Protein AF-A0A941FLX8-F1 (afdb_monomer)

pLDDT: mean 84.31, std 11.8, range [37.62, 97.69]

Radius of gyration: 16.98 Å; Cα contacts (8 Å, |Δi|>4): 217; chains: 1; bounding box: 38×44×53 Å

Nearest PDB structures (foldseek):
  1hpu-assembly2_B  TM=8.677E-01  e=1.697E-07  Escherichia coli
  1oid-assembly2_B  TM=8.590E-01  e=2.059E-07  Escherichia coli
  1oie-assembly1_A  TM=8.383E-01  e=6.583E-07  Escherichia coli
  1oi8-assembly1_A  TM=8.657E-01  e=1.734E-06  Escherichia coli
  4uwq-assembly2_D  TM=8.823E-01  e=1.661E-05  Thermus thermophilus HB27

Structure (mmCIF, N/CA/C/O backbone):
data_AF-A0A941FLX8-F1
#
_entry.id   AF-A0A941FLX8-F1
#
loop_
_atom_site.group_PDB
_atom_site.id
_atom_site.type_symbol
_atom_site.label_atom_id
_atom_site.label_alt_id
_atom_site.label_comp_id
_atom_site.label_asym_id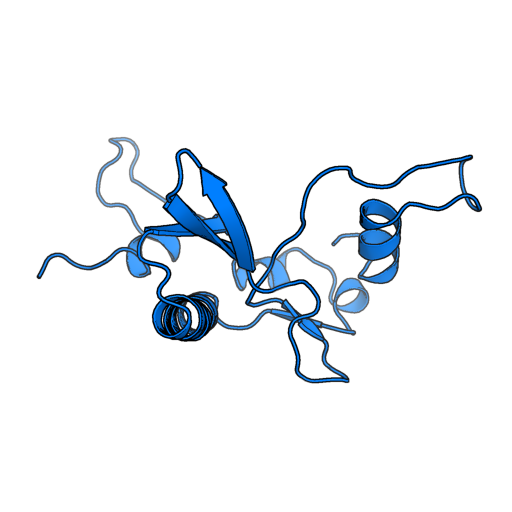
_atom_site.label_entity_id
_atom_site.label_seq_id
_atom_site.pdbx_PDB_ins_code
_atom_site.Cartn_x
_atom_site.Cartn_y
_atom_site.Cartn_z
_atom_site.occupancy
_atom_site.B_iso_or_equiv
_atom_site.auth_seq_id
_atom_site.auth_comp_id
_atom_site.auth_asym_id
_atom_site.auth_atom_id
_atom_site.pdbx_PDB_model_num
ATOM 1 N N . MET A 1 1 ? 3.015 -5.260 -14.431 1.00 59.47 1 MET A N 1
ATOM 2 C CA . MET A 1 1 ? 3.334 -3.855 -14.802 1.00 59.47 1 MET A CA 1
ATOM 3 C C . MET A 1 1 ? 4.190 -3.849 -16.065 1.00 59.47 1 MET A C 1
ATOM 5 O O . MET A 1 1 ? 5.027 -2.976 -16.271 1.00 59.47 1 MET A O 1
ATOM 9 N N . ASP A 1 2 ? 4.000 -4.837 -16.931 1.00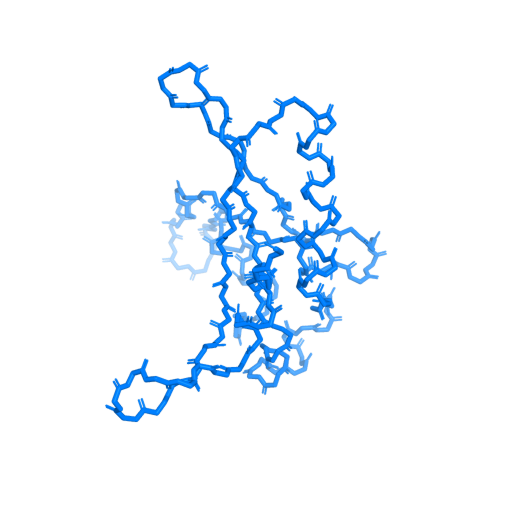 62.84 2 ASP A N 1
ATOM 10 C CA . ASP A 1 2 ? 5.126 -5.323 -17.732 1.00 62.84 2 ASP A CA 1
ATOM 11 C C . ASP A 1 2 ? 5.264 -4.542 -19.038 1.00 62.84 2 ASP A C 1
ATOM 13 O O . ASP A 1 2 ? 6.308 -4.576 -19.672 1.00 62.84 2 ASP A O 1
ATOM 17 N N . GLU A 1 3 ? 4.253 -3.730 -19.344 1.00 74.94 3 GLU A N 1
ATOM 18 C CA . GLU A 1 3 ? 4.211 -2.732 -20.415 1.00 74.94 3 GLU A CA 1
ATOM 19 C C . GLU A 1 3 ? 4.044 -1.298 -19.855 1.00 74.94 3 GLU A C 1
ATOM 21 O O . GLU A 1 3 ? 3.722 -0.353 -20.573 1.00 74.94 3 GLU A O 1
ATOM 26 N N . GLY A 1 4 ? 4.257 -1.120 -18.545 1.00 81.06 4 GLY A N 1
ATOM 27 C CA . GLY A 1 4 ? 4.253 0.182 -17.875 1.00 81.06 4 GLY A CA 1
ATOM 28 C C . GLY A 1 4 ? 2.905 0.658 -17.317 1.00 81.06 4 GLY A C 1
ATOM 29 O O . GLY A 1 4 ? 1.879 -0.025 -17.368 1.00 81.06 4 GLY A O 1
ATOM 30 N N . VAL A 1 5 ? 2.925 1.857 -16.721 1.00 82.56 5 VAL A N 1
ATOM 31 C CA . VAL A 1 5 ? 1.783 2.459 -16.000 1.00 82.56 5 VAL A CA 1
ATOM 32 C C . VAL A 1 5 ? 0.618 2.797 -16.931 1.00 82.56 5 VAL A C 1
ATOM 34 O O . VAL A 1 5 ? -0.540 2.648 -16.541 1.00 82.56 5 VAL A O 1
ATOM 37 N N . ASN A 1 6 ? 0.905 3.228 -18.159 1.00 84.69 6 ASN A N 1
ATOM 38 C CA . ASN A 1 6 ? -0.134 3.566 -19.131 1.00 84.69 6 ASN A CA 1
ATOM 39 C C . ASN A 1 6 ? -0.928 2.331 -19.554 1.00 84.69 6 ASN A C 1
ATOM 41 O O . ASN A 1 6 ? -2.156 2.381 -19.564 1.00 84.69 6 ASN A O 1
ATOM 45 N N . GLU A 1 7 ? -0.249 1.208 -19.799 1.00 83.31 7 GLU A N 1
ATOM 46 C CA . GLU A 1 7 ? -0.936 -0.043 -20.114 1.00 83.31 7 GLU A CA 1
ATOM 47 C C . GLU A 1 7 ? -1.735 -0.560 -18.915 1.00 83.31 7 GLU A C 1
ATOM 49 O O . GLU A 1 7 ? -2.890 -0.952 -19.057 1.00 83.31 7 GLU A O 1
ATOM 54 N N . MET A 1 8 ? -1.184 -0.463 -17.701 1.00 86.00 8 MET A N 1
ATOM 55 C CA . MET A 1 8 ? -1.939 -0.786 -16.488 1.00 86.00 8 MET A CA 1
ATOM 56 C C . MET A 1 8 ? -3.233 0.042 -16.389 1.00 86.00 8 MET A C 1
ATOM 58 O O . MET A 1 8 ? -4.297 -0.513 -16.124 1.00 86.00 8 MET A O 1
ATOM 62 N N . LYS A 1 9 ? -3.176 1.358 -16.634 1.00 84.25 9 LYS A N 1
ATOM 63 C CA . LYS A 1 9 ? -4.366 2.226 -16.624 1.00 84.25 9 LYS A CA 1
ATOM 64 C C . LYS A 1 9 ? -5.361 1.858 -17.725 1.00 84.25 9 LYS A C 1
ATOM 66 O O . LYS A 1 9 ? -6.559 1.902 -17.462 1.00 84.25 9 LYS A O 1
ATOM 71 N N . ARG A 1 10 ? -4.882 1.469 -18.912 1.00 87.44 10 ARG A N 1
ATOM 72 C CA . ARG A 1 10 ? -5.712 0.968 -20.020 1.00 87.44 10 ARG A CA 1
ATOM 73 C C . ARG A 1 10 ? -6.466 -0.303 -19.626 1.00 87.44 10 ARG A C 1
ATOM 75 O O . ARG A 1 10 ? -7.656 -0.427 -19.893 1.00 87.44 10 ARG A O 1
ATOM 82 N N . LEU A 1 11 ? -5.792 -1.231 -18.947 1.00 84.81 11 LEU A N 1
ATOM 83 C CA . LEU A 1 11 ? -6.404 -2.470 -18.463 1.00 84.81 11 LEU A CA 1
ATOM 84 C C . LEU A 1 11 ? -7.447 -2.218 -17.364 1.00 84.81 11 LEU A C 1
ATOM 86 O O . LEU A 1 11 ? -8.467 -2.901 -17.317 1.00 84.81 11 LEU A O 1
ATOM 90 N N . ILE A 1 12 ? -7.213 -1.227 -16.501 1.00 83.94 12 ILE A N 1
ATOM 91 C CA . ILE A 1 12 ? -8.144 -0.870 -15.424 1.00 83.94 12 ILE A CA 1
ATOM 92 C C . ILE A 1 12 ? -9.378 -0.148 -15.978 1.00 83.94 12 ILE A C 1
ATOM 94 O O . ILE A 1 12 ? -10.497 -0.553 -15.679 1.00 83.94 12 ILE A O 1
ATOM 98 N N . HIS A 1 13 ? -9.192 0.903 -16.780 1.00 85.75 13 HIS A N 1
ATOM 99 C CA . HIS A 1 13 ? -10.282 1.795 -17.202 1.00 85.75 13 HIS A CA 1
ATOM 100 C C . HIS A 1 13 ? -10.910 1.439 -18.552 1.00 85.75 13 HIS A C 1
ATOM 102 O O . HIS A 1 13 ? -11.934 2.014 -18.911 1.00 85.75 13 HIS A O 1
ATOM 108 N N . GLY A 1 14 ? -10.306 0.514 -19.294 1.00 82.38 14 GLY A N 1
ATOM 109 C CA . GLY A 1 14 ? -10.723 0.209 -20.651 1.00 82.38 14 GLY A CA 1
ATOM 110 C C . GLY A 1 14 ? -10.099 1.138 -21.688 1.00 82.38 14 GLY A C 1
ATOM 111 O O . GLY A 1 14 ? -9.468 2.146 -21.368 1.00 82.38 14 GLY A O 1
ATOM 112 N N . ASP A 1 15 ? -10.259 0.760 -22.951 1.00 77.12 15 ASP A N 1
ATOM 113 C CA . ASP A 1 15 ? -9.858 1.545 -24.118 1.00 77.12 15 ASP A CA 1
ATOM 114 C C . ASP A 1 15 ? -10.635 1.051 -25.343 1.00 77.12 15 ASP A C 1
ATOM 116 O O . ASP A 1 15 ? -11.025 -0.116 -25.421 1.00 77.12 15 ASP A O 1
ATOM 120 N N . SER A 1 16 ? -10.874 1.945 -26.295 1.00 67.94 16 SER A N 1
ATOM 121 C CA . SER A 1 16 ? -11.562 1.661 -27.555 1.00 67.94 16 SER A CA 1
ATOM 122 C C . SER A 1 16 ? -10.633 1.699 -28.772 1.00 67.94 16 SER A C 1
ATOM 124 O O . SER A 1 16 ? -11.087 1.419 -29.880 1.00 67.94 16 SER A O 1
ATOM 126 N N . ILE A 1 17 ? -9.348 2.040 -28.598 1.00 63.28 17 ILE A N 1
ATOM 127 C CA . ILE A 1 17 ? -8.496 2.490 -29.710 1.00 63.28 17 ILE A CA 1
ATOM 128 C C . ILE A 1 17 ? -7.618 1.380 -30.320 1.00 63.28 17 ILE A C 1
ATOM 130 O O . ILE A 1 17 ? -7.420 1.380 -31.533 1.00 63.28 17 ILE A O 1
ATOM 134 N N . LYS A 1 18 ? -7.083 0.423 -29.540 1.00 58.81 18 LYS A N 1
ATOM 135 C CA . LYS A 1 18 ? -6.058 -0.525 -30.051 1.00 58.81 18 LYS A CA 1
ATOM 136 C C . LYS A 1 18 ? -6.548 -1.909 -30.507 1.00 58.81 18 LYS A C 1
ATOM 138 O O . LYS A 1 18 ? -5.901 -2.490 -31.373 1.00 58.81 18 LYS A O 1
ATOM 143 N N . THR A 1 19 ? -7.635 -2.461 -29.958 1.00 56.34 19 THR A N 1
ATOM 144 C CA . THR A 1 19 ? -8.044 -3.867 -30.227 1.00 56.34 19 THR A CA 1
ATOM 145 C C . THR A 1 19 ? -9.560 -4.099 -30.316 1.00 56.34 19 THR A C 1
ATOM 147 O O . THR A 1 19 ? -10.006 -5.244 -30.352 1.00 56.34 19 THR A O 1
ATOM 150 N N . GLY A 1 20 ? -10.364 -3.033 -30.369 1.00 69.88 20 GLY A N 1
ATOM 151 C CA . GLY A 1 20 ? -11.821 -3.081 -30.200 1.00 69.88 20 GLY A CA 1
ATOM 152 C C . GLY A 1 20 ? -12.255 -2.462 -28.868 1.00 69.88 20 GLY A C 1
ATOM 153 O O . GLY A 1 20 ? -11.431 -1.908 -28.144 1.00 69.88 20 GLY A O 1
ATOM 154 N N . TYR A 1 21 ? -13.550 -2.530 -28.546 1.00 75.69 21 TYR A N 1
ATOM 155 C CA . TYR A 1 21 ? -14.060 -2.025 -27.268 1.00 75.69 21 TYR A CA 1
ATOM 156 C C . TYR A 1 21 ? -13.665 -2.970 -26.128 1.00 75.69 21 TYR A C 1
ATOM 158 O O . TYR A 1 21 ? -14.180 -4.084 -26.031 1.00 75.69 21 TYR A O 1
ATOM 166 N N . PHE A 1 22 ? -12.769 -2.514 -25.255 1.00 80.75 22 PHE A N 1
ATOM 167 C CA . PHE A 1 22 ? -12.463 -3.169 -23.991 1.00 80.75 22 PHE A CA 1
ATOM 168 C C . PHE A 1 22 ? -12.983 -2.299 -22.846 1.00 80.75 22 PHE A C 1
ATOM 170 O O . PHE A 1 22 ? -12.520 -1.178 -22.659 1.00 80.75 22 PHE A O 1
ATOM 177 N N . GLN A 1 23 ? -13.942 -2.819 -22.078 1.00 80.94 23 GLN A N 1
ATOM 178 C CA . GLN A 1 23 ? -14.632 -2.073 -21.017 1.00 80.94 23 GLN A CA 1
ATOM 179 C C . GLN A 1 23 ? -13.732 -1.747 -19.809 1.00 80.94 23 GLN A C 1
ATOM 181 O O . GLN A 1 23 ? -14.091 -0.908 -18.989 1.00 80.94 23 GLN A O 1
ATOM 186 N N . GLY A 1 24 ? -12.566 -2.388 -19.699 1.00 82.94 24 GLY A N 1
ATOM 187 C CA . GLY A 1 24 ? -11.742 -2.322 -18.499 1.00 82.94 24 GLY A CA 1
ATOM 188 C C . GLY A 1 24 ? -12.114 -3.407 -17.500 1.00 82.94 24 GLY A C 1
ATOM 189 O O . GLY A 1 24 ? -12.877 -4.332 -17.792 1.00 82.94 24 GLY A O 1
ATOM 190 N N . ALA A 1 25 ? -11.545 -3.309 -16.309 1.00 82.94 25 ALA A N 1
ATOM 191 C CA . ALA A 1 25 ? -11.767 -4.279 -15.256 1.00 82.94 25 ALA A CA 1
ATOM 192 C C . ALA A 1 25 ? -12.952 -3.874 -14.366 1.00 82.94 25 ALA A C 1
ATOM 194 O O . ALA A 1 25 ? -13.055 -2.740 -13.909 1.00 82.94 25 ALA A O 1
ATOM 195 N N . ASN A 1 26 ? -13.815 -4.839 -14.042 1.00 82.19 26 ASN A N 1
ATOM 196 C CA . ASN A 1 26 ? -14.988 -4.617 -13.183 1.00 82.19 26 ASN A CA 1
ATOM 197 C C . ASN A 1 26 ? -14.675 -4.724 -11.677 1.00 82.19 26 ASN A C 1
ATOM 199 O O . ASN A 1 26 ? -15.581 -4.734 -10.843 1.00 82.19 26 ASN A O 1
ATOM 203 N N . THR A 1 27 ? -13.398 -4.839 -11.311 1.00 80.38 27 THR A N 1
ATOM 204 C CA . THR A 1 27 ? -12.937 -5.013 -9.930 1.00 80.38 27 THR A CA 1
ATOM 205 C C . THR A 1 27 ? -12.233 -3.760 -9.434 1.00 8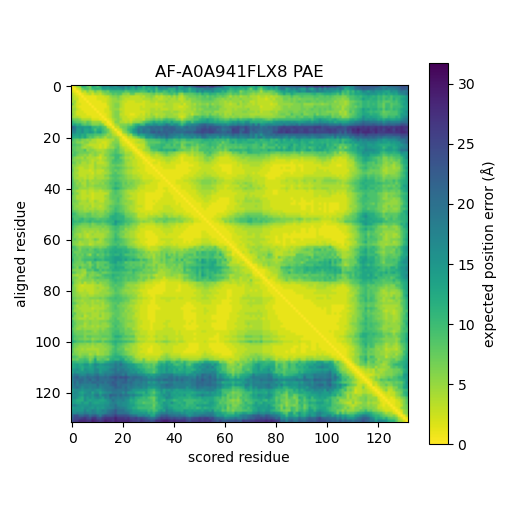0.38 27 THR A C 1
ATOM 207 O O . THR A 1 27 ? -11.529 -3.096 -10.191 1.00 80.38 27 THR A O 1
ATOM 210 N N . ALA A 1 28 ? -12.354 -3.455 -8.142 1.00 83.19 28 ALA A N 1
ATOM 211 C CA . ALA A 1 28 ? -11.596 -2.358 -7.554 1.00 83.19 28 ALA A CA 1
ATOM 212 C C . ALA A 1 28 ? -10.101 -2.712 -7.478 1.00 83.19 28 ALA A C 1
ATOM 214 O O . ALA A 1 28 ? -9.739 -3.766 -6.956 1.00 83.19 28 ALA A O 1
ATOM 215 N N . TYR A 1 29 ? -9.245 -1.812 -7.959 1.00 86.31 29 TYR A N 1
ATOM 216 C CA . TYR A 1 29 ? -7.793 -1.909 -7.810 1.00 86.31 29 TYR A CA 1
ATOM 217 C C . TYR A 1 29 ? -7.353 -1.075 -6.615 1.00 86.31 29 TYR A C 1
ATOM 219 O O . TYR A 1 29 ? -7.784 0.067 -6.456 1.00 86.31 29 TYR A O 1
ATOM 227 N N . SER A 1 30 ? -6.478 -1.639 -5.785 1.00 92.38 30 SER A N 1
ATOM 228 C CA . SER A 1 30 ? -5.936 -0.950 -4.621 1.00 92.38 30 SER A CA 1
ATOM 229 C C . SER A 1 30 ? -4.457 -1.255 -4.440 1.00 92.38 30 SER A C 1
ATOM 231 O O . SER A 1 30 ? -4.032 -2.402 -4.564 1.00 92.38 30 SER A O 1
ATOM 233 N N . SER A 1 31 ? -3.677 -0.217 -4.143 1.00 94.62 31 SER A N 1
ATOM 234 C CA . SER A 1 31 ? -2.295 -0.349 -3.693 1.00 94.62 31 SER A CA 1
ATOM 235 C C . SER A 1 31 ? -1.894 0.870 -2.871 1.00 94.62 31 SER A C 1
ATOM 237 O O . SER A 1 31 ? -1.948 1.999 -3.352 1.00 94.62 31 SER A O 1
ATOM 239 N N . ALA A 1 32 ? -1.473 0.640 -1.631 1.00 95.44 32 ALA A N 1
ATOM 240 C CA . ALA A 1 32 ? -1.038 1.682 -0.713 1.00 95.44 32 ALA A CA 1
ATOM 241 C C . ALA A 1 32 ? 0.434 2.079 -0.892 1.00 95.44 32 ALA A C 1
ATOM 243 O O . ALA A 1 32 ? 0.841 3.127 -0.386 1.00 95.44 32 ALA A O 1
ATOM 244 N N . ASN A 1 33 ? 1.241 1.249 -1.561 1.00 94.75 33 ASN A N 1
ATOM 245 C CA . ASN A 1 33 ? 2.694 1.407 -1.597 1.00 94.75 33 ASN A CA 1
ATOM 246 C C . ASN A 1 33 ? 3.286 1.657 -2.990 1.00 94.75 33 ASN A C 1
ATOM 248 O O . ASN A 1 33 ? 4.496 1.850 -3.085 1.00 94.75 33 ASN A O 1
ATOM 252 N N . ILE A 1 34 ? 2.459 1.727 -4.039 1.00 94.19 34 ILE A N 1
ATOM 253 C CA . ILE A 1 34 ? 2.858 2.227 -5.362 1.00 94.19 34 ILE A CA 1
ATOM 254 C C . ILE A 1 34 ? 2.586 3.731 -5.411 1.00 94.19 34 ILE A C 1
ATOM 256 O O . ILE A 1 34 ? 1.435 4.162 -5.464 1.00 94.19 34 ILE A O 1
ATOM 260 N N . ILE A 1 35 ? 3.647 4.527 -5.398 1.00 95.38 35 ILE A N 1
ATOM 261 C CA . ILE A 1 35 ? 3.600 5.989 -5.344 1.00 95.38 35 ILE A CA 1
ATOM 262 C C . ILE A 1 35 ? 3.927 6.561 -6.718 1.00 95.38 35 ILE A C 1
ATOM 264 O O . ILE A 1 35 ? 4.912 6.164 -7.338 1.00 95.38 35 ILE A O 1
ATOM 268 N N . ASP A 1 36 ? 3.119 7.502 -7.196 1.00 93.31 36 ASP A N 1
ATOM 269 C CA . ASP A 1 36 ? 3.438 8.284 -8.387 1.00 93.31 36 ASP A CA 1
ATOM 270 C C . ASP A 1 36 ? 4.563 9.280 -8.060 1.00 93.31 36 ASP A C 1
ATOM 272 O O . ASP A 1 36 ? 4.454 10.084 -7.133 1.00 93.31 36 ASP A O 1
ATOM 276 N N . ARG A 1 37 ? 5.668 9.236 -8.812 1.00 92.69 37 ARG A N 1
ATOM 277 C CA . ARG A 1 37 ? 6.862 10.045 -8.509 1.00 92.69 37 ARG A CA 1
ATOM 278 C C . ARG A 1 37 ? 6.649 11.545 -8.677 1.00 92.69 37 ARG A C 1
ATOM 280 O O . ARG A 1 37 ? 7.380 12.317 -8.066 1.00 92.69 37 ARG A O 1
ATOM 287 N N . LYS A 1 38 ? 5.705 11.967 -9.524 1.00 92.69 38 LYS A N 1
ATOM 288 C CA . LYS A 1 38 ? 5.464 13.391 -9.802 1.00 92.69 38 LYS A CA 1
ATOM 289 C C . LYS A 1 38 ? 4.674 14.042 -8.677 1.00 92.69 38 LYS A C 1
ATOM 291 O O . LYS A 1 38 ? 4.968 15.163 -8.284 1.00 92.69 38 LYS A O 1
ATOM 296 N N . SER A 1 39 ? 3.659 13.340 -8.195 1.00 93.81 39 SER A N 1
ATOM 297 C CA . SER A 1 39 ? 2.705 13.854 -7.215 1.00 93.81 39 SER A CA 1
ATOM 298 C C . SER A 1 39 ? 3.025 13.441 -5.778 1.00 93.81 39 SER A C 1
ATOM 300 O O . SER A 1 39 ? 2.554 14.083 -4.843 1.00 93.81 39 SER A O 1
ATOM 302 N N . GLY A 1 40 ? 3.818 12.382 -5.582 1.00 92.94 40 GLY A N 1
ATOM 303 C CA . GLY A 1 40 ? 4.158 11.851 -4.260 1.00 92.94 40 GLY A CA 1
ATOM 304 C C . GLY A 1 40 ? 2.990 11.161 -3.546 1.00 92.94 40 GLY A C 1
ATOM 305 O O . GLY A 1 40 ? 3.120 10.796 -2.378 1.00 92.94 40 GLY A O 1
ATOM 306 N N . ILE A 1 41 ? 1.857 10.971 -4.228 1.00 92.25 41 ILE A N 1
ATOM 307 C CA . ILE A 1 41 ? 0.670 10.293 -3.695 1.00 92.25 41 ILE A CA 1
ATOM 308 C C . ILE A 1 41 ? 0.536 8.877 -4.275 1.00 92.25 41 ILE A C 1
ATOM 310 O O . ILE A 1 41 ? 1.131 8.576 -5.316 1.00 92.25 41 ILE A O 1
ATOM 314 N N . PRO A 1 42 ? -0.234 7.986 -3.621 1.00 93.19 42 PRO A N 1
ATOM 315 C CA . PRO A 1 42 ? -0.521 6.666 -4.167 1.00 93.19 42 PRO A CA 1
ATOM 316 C C . PRO A 1 42 ? -1.099 6.741 -5.584 1.00 93.19 42 PRO A C 1
ATOM 318 O O . PRO A 1 42 ? -2.028 7.502 -5.849 1.00 93.19 42 PRO A O 1
ATOM 321 N N . LEU A 1 43 ? -0.551 5.927 -6.488 1.00 93.44 43 LEU A N 1
ATOM 322 C CA . LEU A 1 43 ? -1.000 5.824 -7.878 1.00 93.44 43 LEU A CA 1
ATOM 323 C C . LEU A 1 43 ? -2.412 5.229 -7.983 1.00 93.44 43 LEU A C 1
ATOM 325 O O . LEU A 1 43 ? -3.164 5.551 -8.902 1.00 93.44 43 LEU A O 1
ATOM 329 N N . LEU A 1 44 ? -2.743 4.328 -7.059 1.00 92.94 44 LEU A N 1
ATOM 330 C CA . LEU A 1 44 ? -4.041 3.677 -6.923 1.00 92.94 44 LEU A CA 1
ATOM 331 C C . LEU A 1 44 ? -4.640 4.028 -5.556 1.00 92.94 44 LEU A C 1
ATOM 333 O O . LEU A 1 44 ? -3.898 4.388 -4.640 1.00 92.94 44 LEU A O 1
ATOM 337 N N . PRO A 1 45 ? -5.965 3.886 -5.372 1.00 94.62 45 PRO A N 1
ATOM 338 C CA . PRO A 1 45 ? -6.569 4.017 -4.055 1.00 94.62 45 PRO A CA 1
ATOM 339 C C . PRO A 1 45 ? -5.858 3.112 -3.029 1.00 94.62 45 PRO A C 1
ATOM 341 O O . PRO A 1 45 ? -5.731 1.905 -3.260 1.00 94.62 45 PRO A O 1
ATOM 344 N N . PRO A 1 46 ? -5.399 3.645 -1.882 1.00 94.69 46 PRO A N 1
ATOM 345 C CA . PRO A 1 46 ? -4.637 2.860 -0.909 1.00 94.69 46 PRO A CA 1
ATOM 346 C C . PRO A 1 46 ? -5.489 1.810 -0.184 1.00 94.69 46 PRO A C 1
ATOM 348 O O . PRO A 1 46 ? -4.955 0.862 0.385 1.00 94.69 46 PRO A O 1
ATOM 351 N N . TYR A 1 47 ? -6.813 1.977 -0.204 1.00 96.19 47 TYR A N 1
ATOM 352 C CA . TYR A 1 47 ? -7.772 1.034 0.352 1.00 96.19 47 TYR A CA 1
ATOM 353 C C . TYR A 1 47 ? -9.129 1.141 -0.348 1.00 96.19 47 TYR A C 1
ATOM 355 O O . TYR A 1 47 ? -9.427 2.126 -1.027 1.00 96.19 47 TYR A O 1
ATOM 363 N N . VAL A 1 48 ? -9.978 0.146 -0.106 1.00 95.69 48 VAL A N 1
ATOM 364 C CA . VAL A 1 48 ? -11.401 0.133 -0.457 1.00 95.69 48 VAL A CA 1
ATOM 365 C C . VAL A 1 48 ? -12.198 -0.186 0.803 1.00 95.69 48 VAL A C 1
ATOM 367 O O . VAL A 1 48 ? -11.814 -1.072 1.559 1.00 95.69 48 VAL A O 1
ATOM 370 N N . ILE A 1 49 ? -13.307 0.513 1.040 1.00 95.81 49 ILE A N 1
ATOM 371 C CA . ILE A 1 49 ? -14.244 0.174 2.120 1.00 95.81 49 ILE A CA 1
ATOM 372 C C . ILE A 1 49 ? -15.444 -0.535 1.497 1.00 95.81 49 ILE A C 1
ATOM 374 O O . ILE A 1 49 ? -16.003 -0.062 0.504 1.00 95.81 49 ILE A O 1
ATOM 378 N N . LYS A 1 50 ? -15.827 -1.680 2.060 1.00 94.12 50 LYS A N 1
ATOM 379 C CA . LYS A 1 50 ? -17.048 -2.405 1.700 1.00 94.12 50 LYS A CA 1
ATOM 380 C C . LYS A 1 50 ? -17.879 -2.630 2.949 1.00 94.12 50 LYS A C 1
ATOM 382 O O . LYS A 1 50 ? -17.336 -3.004 3.982 1.00 94.12 50 LYS A O 1
ATOM 387 N N . GLN A 1 51 ? -19.183 -2.435 2.824 1.00 95.31 51 GLN A N 1
ATOM 388 C CA . GLN A 1 51 ? -20.126 -2.774 3.874 1.00 95.31 51 GLN A CA 1
ATOM 389 C C . GLN A 1 51 ? -20.639 -4.197 3.654 1.00 95.31 51 GLN A C 1
ATOM 391 O O . GLN A 1 51 ? -21.037 -4.545 2.541 1.00 95.31 51 GLN A O 1
ATOM 396 N N . MET A 1 52 ? -20.615 -5.009 4.704 1.00 92.81 52 MET A N 1
ATOM 397 C CA . MET A 1 52 ? -21.156 -6.367 4.720 1.00 92.81 52 MET A CA 1
ATOM 398 C C . MET A 1 52 ? -21.936 -6.541 6.018 1.00 92.81 52 MET A C 1
ATOM 400 O O . MET A 1 52 ? -21.390 -6.298 7.090 1.00 92.81 52 MET A O 1
ATOM 404 N N . ASP A 1 53 ? -23.223 -6.875 5.918 1.00 92.81 53 ASP A N 1
ATOM 405 C CA . ASP A 1 53 ? -24.121 -7.055 7.069 1.00 92.81 53 ASP A CA 1
ATOM 406 C C . ASP A 1 53 ? -24.098 -5.883 8.074 1.00 92.81 53 ASP A C 1
ATOM 408 O O . ASP A 1 53 ? -24.117 -6.063 9.289 1.00 92.81 53 ASP A O 1
ATOM 412 N N . GLY A 1 54 ? -24.024 -4.648 7.560 1.00 93.62 54 GLY A N 1
ATOM 413 C CA . GLY A 1 54 ? -23.967 -3.426 8.375 1.00 93.62 54 GLY A CA 1
ATOM 414 C C . GLY A 1 54 ? -22.605 -3.139 9.022 1.00 93.62 54 GLY A C 1
ATOM 415 O O . GLY A 1 54 ? -22.488 -2.189 9.793 1.00 93.62 54 GLY A O 1
ATOM 416 N N . ILE A 1 55 ? -21.573 -3.925 8.707 1.00 95.06 55 ILE A N 1
ATOM 417 C CA . ILE A 1 55 ? -20.200 -3.741 9.185 1.00 95.06 55 ILE A CA 1
ATOM 418 C C . ILE A 1 55 ? -19.348 -3.184 8.047 1.00 95.06 55 ILE A C 1
ATOM 420 O O . ILE A 1 55 ? -19.255 -3.785 6.977 1.00 95.06 55 ILE A O 1
ATOM 424 N N . ASP A 1 56 ? -18.678 -2.060 8.289 1.00 97.44 56 ASP A N 1
ATOM 425 C CA . ASP A 1 56 ? -17.705 -1.524 7.342 1.00 97.44 56 ASP A CA 1
ATOM 426 C C . ASP A 1 56 ? -16.352 -2.238 7.491 1.00 97.44 56 ASP A C 1
ATOM 428 O O . ASP A 1 56 ? -15.746 -2.271 8.569 1.00 97.44 56 ASP A O 1
ATOM 432 N N . ILE A 1 57 ? -15.870 -2.795 6.380 1.00 97.25 57 ILE A N 1
ATOM 433 C CA . ILE A 1 57 ? -14.617 -3.541 6.269 1.00 97.25 57 ILE A CA 1
ATOM 434 C C . ILE A 1 57 ? -13.672 -2.781 5.339 1.00 97.25 57 ILE A C 1
ATOM 436 O O . ILE A 1 57 ? -13.998 -2.514 4.179 1.00 97.25 57 ILE A O 1
ATOM 440 N N . GLY A 1 58 ? -12.487 -2.437 5.841 1.00 97.25 58 GLY A N 1
ATOM 441 C CA . GLY A 1 58 ? -11.424 -1.818 5.054 1.00 97.25 58 GLY A CA 1
ATOM 442 C C . GLY A 1 58 ? -10.497 -2.864 4.442 1.00 97.25 58 GLY A C 1
ATOM 443 O O . GLY A 1 58 ? -9.934 -3.683 5.159 1.00 97.25 58 GLY A O 1
ATOM 444 N N . PHE A 1 59 ? -10.294 -2.811 3.131 1.00 96.62 59 PHE A N 1
ATOM 445 C CA . PHE A 1 59 ? -9.354 -3.652 2.392 1.00 96.62 59 PHE A CA 1
ATOM 446 C C . PHE A 1 59 ? -8.161 -2.810 1.952 1.00 96.62 59 PHE A C 1
ATOM 448 O O . PHE A 1 59 ? -8.348 -1.839 1.223 1.00 96.62 59 PHE A O 1
ATOM 455 N N . ILE A 1 60 ? -6.952 -3.171 2.376 1.00 95.75 60 ILE A N 1
ATOM 456 C CA . ILE A 1 60 ? -5.699 -2.495 2.012 1.00 95.75 60 ILE A CA 1
ATOM 457 C C . ILE A 1 60 ? -4.945 -3.379 1.021 1.00 95.75 60 ILE A C 1
ATOM 459 O O . ILE A 1 60 ? -4.652 -4.525 1.348 1.00 95.75 60 ILE A O 1
ATOM 463 N N . GLY A 1 61 ? -4.602 -2.862 -0.159 1.00 94.06 61 GLY A N 1
ATOM 464 C CA . GLY A 1 61 ? -3.725 -3.562 -1.103 1.00 94.06 61 GLY A CA 1
ATOM 465 C C . GLY A 1 61 ? -2.261 -3.152 -0.941 1.00 94.06 61 GLY A C 1
ATOM 466 O O . GLY A 1 61 ? -1.978 -1.964 -0.799 1.00 94.06 61 GLY A O 1
ATOM 467 N N . VAL A 1 62 ? -1.321 -4.094 -1.017 1.00 93.00 62 VAL A N 1
ATOM 468 C CA . VAL A 1 62 ? 0.121 -3.811 -1.163 1.00 93.00 62 VAL A CA 1
ATOM 469 C C . VAL A 1 62 ? 0.803 -4.827 -2.075 1.00 93.00 62 VAL A C 1
ATOM 471 O O . VAL A 1 62 ? 0.342 -5.959 -2.220 1.00 93.00 62 VAL A O 1
ATOM 474 N N . VAL A 1 63 ? 1.920 -4.424 -2.676 1.00 89.88 63 VAL A N 1
ATOM 475 C CA . VAL A 1 63 ? 2.823 -5.310 -3.428 1.00 89.88 63 VAL A CA 1
ATOM 476 C C . VAL A 1 63 ? 4.195 -5.335 -2.765 1.00 89.88 63 VAL A C 1
ATOM 478 O O . VAL A 1 63 ? 4.609 -4.327 -2.205 1.00 89.88 63 VAL A O 1
ATOM 481 N N . THR A 1 64 ? 4.924 -6.442 -2.841 1.00 85.19 64 THR A N 1
ATOM 482 C CA . THR A 1 64 ? 6.288 -6.509 -2.297 1.00 85.19 64 THR A CA 1
ATOM 483 C C . THR A 1 64 ? 7.229 -5.525 -2.990 1.00 85.19 64 THR A C 1
ATOM 485 O O . THR A 1 64 ? 7.167 -5.340 -4.216 1.00 85.19 64 THR A O 1
ATOM 488 N N . LYS A 1 65 ? 8.157 -4.925 -2.239 1.00 82.31 65 LYS A N 1
ATOM 489 C CA . LYS A 1 65 ? 9.233 -4.105 -2.816 1.00 82.31 65 LYS A CA 1
ATOM 490 C C . LYS A 1 65 ? 10.111 -4.891 -3.799 1.00 82.31 65 LYS A C 1
ATOM 492 O O . LYS A 1 65 ? 10.654 -4.305 -4.744 1.00 82.31 65 LYS A O 1
ATOM 497 N N . GLU A 1 66 ? 10.190 -6.214 -3.648 1.00 79.00 66 GLU A N 1
ATOM 498 C CA . GLU A 1 66 ? 10.896 -7.108 -4.575 1.00 79.00 66 GLU A CA 1
ATOM 499 C C . GLU A 1 66 ? 10.343 -7.044 -6.006 1.00 79.00 66 GLU A C 1
ATOM 501 O O . GLU A 1 66 ? 11.074 -7.310 -6.957 1.00 79.00 66 GLU A O 1
ATOM 506 N N . THR A 1 67 ? 9.101 -6.582 -6.202 1.00 77.06 67 THR A N 1
ATOM 507 C CA . THR A 1 67 ? 8.500 -6.359 -7.531 1.00 77.06 67 THR A CA 1
ATOM 508 C C . THR A 1 67 ? 9.392 -5.487 -8.425 1.00 77.06 67 THR A C 1
ATOM 510 O O . THR A 1 67 ? 9.432 -5.659 -9.643 1.00 77.06 67 THR A O 1
ATOM 513 N N . THR A 1 68 ? 10.175 -4.579 -7.831 1.00 75.69 68 THR A N 1
ATOM 514 C CA . THR A 1 68 ? 11.129 -3.730 -8.563 1.00 75.69 68 THR A CA 1
ATOM 515 C C . THR A 1 68 ? 12.246 -4.500 -9.274 1.00 75.69 68 THR A C 1
ATOM 517 O O . THR A 1 68 ? 12.839 -3.942 -10.200 1.00 75.69 68 THR A O 1
ATOM 520 N N . MET A 1 69 ? 12.525 -5.742 -8.862 1.00 76.31 69 MET A N 1
ATOM 521 C CA . MET A 1 69 ? 13.509 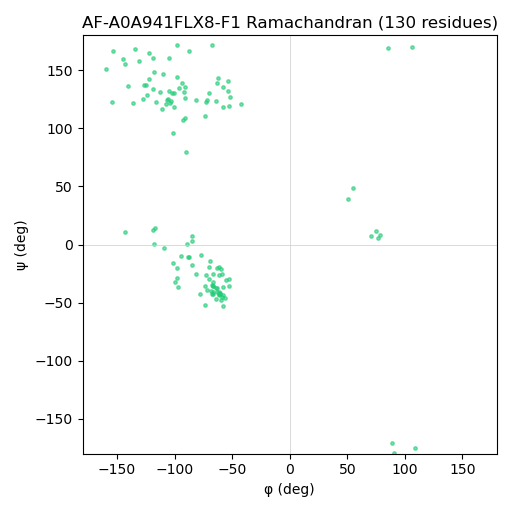-6.633 -9.484 1.00 76.31 69 MET A CA 1
ATOM 522 C C . MET A 1 69 ? 12.958 -7.339 -10.728 1.00 76.31 69 MET A C 1
ATOM 524 O O . MET A 1 69 ? 13.729 -7.701 -11.611 1.00 76.31 69 MET A O 1
ATOM 528 N N . TYR A 1 70 ? 11.637 -7.514 -10.811 1.00 76.75 70 TYR A N 1
ATOM 529 C CA . TYR A 1 70 ? 10.976 -8.276 -11.877 1.00 76.75 70 TYR A CA 1
ATOM 530 C C . TYR A 1 70 ? 10.341 -7.392 -12.955 1.00 76.75 70 TYR A C 1
ATOM 532 O O . TYR A 1 70 ? 10.047 -7.862 -14.050 1.00 76.75 70 TYR A O 1
ATOM 540 N N . VAL A 1 71 ? 10.152 -6.101 -12.673 1.00 74.69 71 VAL A N 1
ATOM 541 C CA . VAL A 1 71 ? 9.640 -5.119 -13.636 1.00 74.69 71 VAL A CA 1
ATOM 542 C C . VAL A 1 71 ? 10.802 -4.305 -14.192 1.00 74.69 71 VAL A C 1
ATOM 544 O O . VAL A 1 71 ? 11.606 -3.758 -13.429 1.00 74.69 71 VAL A O 1
ATOM 547 N N . SER A 1 72 ? 10.871 -4.185 -15.523 1.00 79.50 72 SER A N 1
ATOM 548 C CA . SER A 1 72 ? 11.925 -3.407 -16.180 1.00 79.50 72 SER A CA 1
ATOM 549 C C . SER A 1 72 ? 11.981 -1.980 -15.603 1.00 79.50 72 SER A C 1
ATOM 551 O O . SER A 1 72 ? 10.930 -1.378 -15.341 1.00 79.50 72 SER A O 1
ATOM 553 N N . PRO A 1 73 ? 13.181 -1.399 -15.404 1.00 79.19 73 PRO A N 1
ATOM 554 C CA . PRO A 1 73 ? 13.308 -0.032 -14.911 1.00 79.19 73 PRO A CA 1
ATOM 555 C C . PRO A 1 73 ? 12.501 0.965 -15.740 1.00 79.19 73 PRO A C 1
ATOM 557 O O . PRO A 1 73 ? 11.920 1.889 -15.180 1.00 79.19 73 PRO A O 1
ATOM 560 N N . GLU A 1 74 ? 12.418 0.744 -17.055 1.00 80.00 74 GLU A N 1
ATOM 561 C CA . GLU A 1 74 ? 11.679 1.590 -17.990 1.00 80.00 74 GLU A CA 1
ATOM 562 C C . GLU A 1 74 ? 10.187 1.647 -17.688 1.00 80.00 74 GLU A C 1
ATOM 564 O O . GLU A 1 74 ? 9.610 2.732 -17.645 1.00 80.00 74 GLU A O 1
ATOM 569 N N . ASN A 1 75 ? 9.598 0.498 -17.369 1.00 78.56 75 ASN A N 1
ATOM 570 C CA . ASN A 1 75 ? 8.168 0.358 -17.121 1.00 78.56 75 ASN A CA 1
ATOM 571 C C . ASN A 1 75 ? 7.739 0.881 -15.742 1.00 78.56 75 ASN A C 1
ATOM 573 O O . ASN A 1 75 ? 6.546 1.028 -15.475 1.00 78.56 75 ASN A O 1
ATOM 577 N N . ARG A 1 76 ? 8.702 1.221 -14.874 1.00 80.88 76 ARG A N 1
ATOM 578 C CA . ARG A 1 76 ? 8.463 1.809 -13.547 1.00 80.88 76 ARG A CA 1
ATOM 579 C C . ARG A 1 76 ? 9.068 3.203 -13.359 1.00 80.88 76 ARG A C 1
ATOM 581 O O . ARG A 1 76 ? 9.109 3.685 -12.231 1.00 80.88 76 ARG A O 1
ATOM 588 N N . LYS A 1 77 ? 9.516 3.873 -14.430 1.00 86.50 77 LYS A N 1
ATOM 589 C CA . LYS A 1 77 ? 10.114 5.227 -14.367 1.00 86.50 77 LYS A CA 1
ATOM 590 C C . LYS A 1 77 ? 9.204 6.255 -13.684 1.00 86.50 77 LYS A C 1
ATOM 592 O O . LYS A 1 77 ? 9.697 7.177 -13.046 1.00 86.50 77 LYS A O 1
ATOM 597 N N . GLU A 1 78 ? 7.890 6.087 -13.796 1.00 87.81 78 GLU A N 1
ATOM 598 C CA . GLU A 1 78 ? 6.893 7.021 -13.257 1.00 87.81 78 GLU A CA 1
ATOM 599 C C . GLU A 1 78 ? 6.513 6.737 -11.798 1.00 87.81 78 GLU A C 1
ATOM 601 O O . GLU A 1 78 ? 5.855 7.562 -11.166 1.00 87.81 78 GLU A O 1
ATOM 606 N N . VAL A 1 79 ? 6.929 5.592 -11.245 1.00 91.81 79 VAL A N 1
ATOM 607 C CA . VAL A 1 79 ? 6.450 5.114 -9.944 1.00 91.81 79 VAL A CA 1
ATOM 608 C C . VAL A 1 79 ? 7.580 4.688 -9.015 1.00 91.81 79 VAL A C 1
ATOM 610 O O . VAL A 1 79 ? 8.700 4.354 -9.414 1.00 91.81 79 VAL A O 1
ATOM 613 N N . GLU A 1 80 ? 7.271 4.689 -7.732 1.00 91.88 80 GLU A N 1
ATOM 614 C CA . GLU A 1 80 ? 8.101 4.140 -6.678 1.00 91.88 80 GLU A CA 1
ATOM 615 C C . GLU A 1 80 ? 7.312 3.106 -5.885 1.00 91.88 80 GLU A C 1
ATOM 617 O O . GLU A 1 80 ? 6.207 3.385 -5.430 1.00 91.88 80 GLU A O 1
ATOM 622 N N . ILE A 1 81 ? 7.886 1.915 -5.710 1.00 92.12 81 ILE A N 1
ATOM 623 C CA . ILE A 1 81 ? 7.340 0.909 -4.799 1.00 92.12 81 ILE A CA 1
ATOM 624 C C . ILE A 1 81 ? 8.035 1.104 -3.454 1.00 92.12 81 ILE A C 1
ATOM 626 O O . ILE A 1 81 ? 9.233 0.847 -3.310 1.00 92.12 81 ILE A O 1
ATOM 630 N N . THR A 1 82 ? 7.280 1.636 -2.500 1.00 92.69 82 THR A N 1
ATOM 631 C CA . THR A 1 82 ? 7.739 1.927 -1.138 1.00 92.69 82 THR A CA 1
ATOM 632 C C . THR A 1 82 ? 7.562 0.714 -0.228 1.00 92.69 82 THR A C 1
ATOM 634 O O . THR A 1 82 ? 6.860 -0.232 -0.580 1.00 92.69 82 THR A O 1
ATOM 637 N N . ASP A 1 83 ? 8.198 0.758 0.945 1.00 90.44 83 ASP A N 1
ATOM 638 C CA . ASP A 1 83 ? 8.064 -0.267 1.982 1.00 90.44 83 ASP A CA 1
ATOM 639 C C . ASP A 1 83 ? 6.589 -0.529 2.328 1.00 90.44 83 ASP A C 1
ATOM 641 O O . ASP A 1 83 ? 5.843 0.366 2.751 1.00 90.44 83 ASP A O 1
ATOM 645 N N . GLU A 1 84 ? 6.170 -1.767 2.111 1.00 89.69 84 GLU A N 1
ATOM 646 C CA . GLU A 1 84 ? 4.793 -2.207 2.243 1.00 89.69 84 GLU A CA 1
ATOM 647 C C . GLU A 1 84 ? 4.310 -2.183 3.699 1.00 89.69 84 GLU A C 1
ATOM 649 O O . GLU A 1 84 ? 3.171 -1.784 3.945 1.00 89.69 84 GLU A O 1
ATOM 654 N N . VAL A 1 85 ? 5.176 -2.473 4.678 1.00 89.38 85 VAL A N 1
ATOM 655 C CA . VAL A 1 85 ? 4.831 -2.431 6.113 1.00 89.38 85 VAL A CA 1
ATOM 656 C C . VAL A 1 85 ? 4.485 -1.008 6.542 1.00 89.38 85 VAL A C 1
ATOM 658 O O . VAL A 1 85 ? 3.460 -0.749 7.180 1.00 89.38 85 VAL A O 1
ATOM 661 N N . SER A 1 86 ? 5.314 -0.049 6.139 1.00 91.00 86 SER A N 1
ATOM 662 C CA . SER A 1 86 ? 5.096 1.374 6.380 1.00 91.00 86 SER A CA 1
ATOM 663 C C . SER A 1 86 ? 3.810 1.862 5.714 1.00 91.00 86 SER A C 1
ATOM 665 O O . SER A 1 86 ? 3.056 2.633 6.313 1.00 91.00 86 SER A O 1
ATOM 667 N N . ALA A 1 87 ? 3.522 1.406 4.492 1.00 93.81 87 ALA A N 1
ATOM 668 C CA . ALA A 1 87 ? 2.293 1.751 3.783 1.00 93.81 87 ALA A CA 1
ATOM 669 C C . ALA A 1 87 ? 1.034 1.166 4.444 1.00 93.81 87 ALA A C 1
ATOM 671 O O . ALA A 1 87 ? 0.045 1.892 4.603 1.00 93.81 87 ALA A O 1
ATOM 672 N N . ILE A 1 88 ? 1.083 -0.095 4.891 1.00 93.50 88 ILE A N 1
ATOM 673 C CA . ILE A 1 88 ? 0.009 -0.731 5.666 1.00 93.50 88 ILE A CA 1
ATOM 674 C C . ILE A 1 88 ? -0.248 0.078 6.933 1.00 93.50 88 ILE A C 1
ATOM 676 O O . ILE A 1 88 ? -1.375 0.508 7.158 1.00 93.50 88 ILE A O 1
ATOM 680 N N . ASN A 1 89 ? 0.785 0.361 7.729 1.00 93.94 89 ASN A N 1
ATOM 681 C CA . ASN A 1 89 ? 0.635 1.063 9.005 1.00 93.94 89 ASN A CA 1
ATOM 682 C C . ASN A 1 89 ? 0.029 2.465 8.843 1.00 93.94 89 ASN A C 1
ATOM 684 O O . ASN A 1 89 ? -0.877 2.837 9.597 1.00 93.94 89 ASN A O 1
ATOM 688 N N . ARG A 1 90 ? 0.469 3.227 7.830 1.00 95.44 90 ARG A N 1
ATOM 689 C CA . ARG A 1 90 ? -0.137 4.526 7.487 1.00 95.44 90 ARG A CA 1
ATOM 690 C C . ARG A 1 90 ? -1.619 4.374 7.142 1.00 95.44 90 ARG A C 1
ATOM 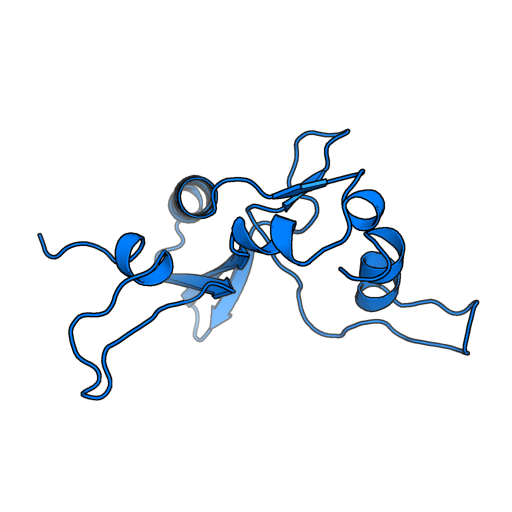692 O O . ARG A 1 90 ? -2.446 5.133 7.639 1.00 95.44 90 ARG A O 1
ATOM 699 N N . THR A 1 91 ? -1.961 3.377 6.335 1.00 96.12 91 THR A N 1
ATOM 700 C CA . THR A 1 91 ? -3.334 3.166 5.860 1.00 96.12 91 THR A CA 1
ATOM 701 C C . THR A 1 91 ? -4.261 2.649 6.963 1.00 96.12 91 THR A C 1
ATOM 703 O O . THR A 1 91 ? -5.391 3.117 7.090 1.00 96.12 91 THR A O 1
ATOM 706 N N . VAL A 1 92 ? -3.771 1.758 7.829 1.00 96.38 92 VAL A N 1
ATOM 707 C CA . VAL A 1 92 ? -4.479 1.288 9.030 1.00 96.38 92 VAL A CA 1
ATOM 708 C C . VAL A 1 92 ? -4.837 2.463 9.936 1.00 96.38 92 VAL A C 1
ATOM 710 O O . VAL A 1 92 ? -5.960 2.521 10.431 1.00 96.38 92 VAL A O 1
ATOM 713 N N . LYS A 1 93 ? -3.916 3.415 10.141 1.00 96.81 93 LYS A N 1
ATOM 714 C CA . LYS A 1 93 ? -4.193 4.617 10.939 1.00 96.81 93 LYS A CA 1
ATOM 715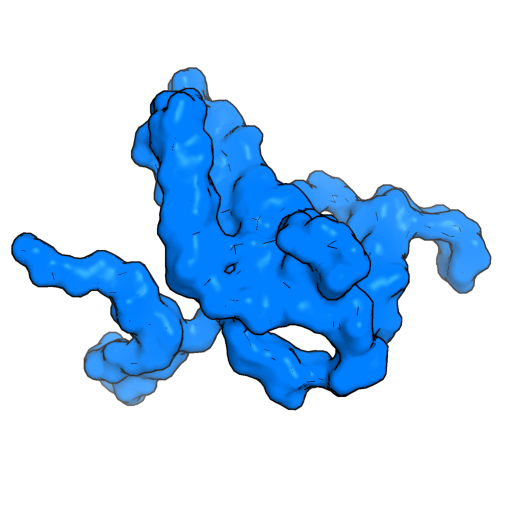 C C . LYS A 1 93 ? -5.355 5.425 10.347 1.00 96.81 93 LYS A C 1
ATOM 717 O O . LYS A 1 93 ? -6.293 5.735 11.075 1.00 96.81 93 LYS A O 1
ATOM 722 N N . LEU A 1 94 ? -5.342 5.668 9.034 1.00 95.88 94 LEU A N 1
ATOM 723 C CA . LEU A 1 94 ? -6.414 6.390 8.333 1.00 95.88 94 LEU A CA 1
ATOM 724 C C . LEU A 1 94 ? -7.775 5.684 8.442 1.00 95.88 94 LEU A C 1
ATOM 726 O O . LEU A 1 94 ? -8.800 6.334 8.633 1.00 95.88 94 LEU A O 1
ATOM 730 N N . LEU A 1 95 ? -7.803 4.354 8.321 1.00 96.88 95 LEU A N 1
ATOM 731 C CA . LEU A 1 95 ? -9.035 3.570 8.457 1.00 96.88 95 LEU A CA 1
ATOM 732 C C . LEU A 1 95 ? -9.567 3.590 9.897 1.00 96.88 95 LEU A C 1
ATOM 734 O O . LEU A 1 95 ? -10.768 3.752 10.104 1.00 96.88 95 LEU A O 1
ATOM 738 N N . LYS A 1 96 ? -8.680 3.503 10.894 1.00 96.50 96 LYS A N 1
ATOM 739 C CA . LYS A 1 96 ? -9.056 3.610 12.311 1.00 96.50 96 LYS A CA 1
ATOM 740 C C . LYS A 1 96 ? -9.631 4.983 12.656 1.00 96.50 96 LYS A C 1
ATOM 742 O O . LYS A 1 96 ? -10.631 5.050 13.361 1.00 96.50 96 LYS A O 1
ATOM 747 N N . GLU A 1 97 ? -9.052 6.062 12.129 1.00 97.38 97 GLU A N 1
ATOM 748 C CA . GLU A 1 97 ? -9.581 7.429 12.283 1.00 97.38 97 GLU A CA 1
ATOM 749 C C . GLU A 1 97 ? -10.989 7.584 11.681 1.00 97.38 97 GLU A C 1
ATOM 751 O O . GLU A 1 97 ? -11.778 8.399 12.151 1.00 97.38 97 GLU A O 1
ATOM 756 N N . LYS A 1 98 ? -11.340 6.755 10.690 1.00 96.12 98 LYS A N 1
ATOM 757 C CA . LYS A 1 98 ? -12.686 6.669 10.097 1.00 96.12 98 LYS A CA 1
ATOM 758 C C . LYS A 1 98 ? -13.647 5.754 10.864 1.00 96.12 98 LYS A C 1
ATOM 760 O O . LYS A 1 98 ? -14.766 5.547 10.411 1.00 96.12 98 LYS A O 1
ATOM 765 N N . GLY A 1 99 ? -13.227 5.187 11.995 1.00 96.38 99 GLY A N 1
ATOM 766 C CA . GLY A 1 99 ? -14.043 4.274 12.798 1.00 96.38 99 GLY A CA 1
ATOM 767 C C . GLY A 1 99 ? -14.121 2.842 12.260 1.00 96.38 99 GLY A C 1
ATOM 768 O O . GLY A 1 99 ? -14.873 2.034 12.805 1.00 96.38 99 GLY A O 1
ATOM 769 N N . ILE A 1 100 ? -13.336 2.499 11.233 1.00 97.69 100 ILE A N 1
ATOM 770 C CA . ILE A 1 100 ? -13.302 1.151 10.659 1.00 97.69 100 ILE A CA 1
ATOM 771 C C . ILE A 1 100 ? -12.586 0.209 11.625 1.00 97.69 100 ILE A C 1
ATOM 773 O O . ILE A 1 100 ? -11.431 0.429 12.000 1.00 97.69 100 ILE A O 1
ATOM 777 N N . LYS A 1 101 ? -13.283 -0.856 12.030 1.00 93.94 101 LYS A N 1
ATOM 778 C CA . LYS A 1 101 ? -12.787 -1.824 13.022 1.00 93.94 101 LYS A CA 1
ATOM 779 C C . LYS A 1 101 ? -12.230 -3.092 12.389 1.00 93.94 101 LYS A C 1
ATOM 781 O O . LYS A 1 101 ? -11.298 -3.675 12.934 1.00 93.94 101 LYS A O 1
ATOM 786 N N . VAL A 1 102 ? -12.784 -3.505 11.250 1.00 96.25 102 VAL A N 1
ATOM 787 C CA . VAL A 1 102 ? -12.336 -4.690 10.517 1.00 96.25 102 VAL A CA 1
ATOM 788 C C . VAL A 1 102 ? -11.460 -4.235 9.361 1.00 96.25 102 VAL A C 1
ATOM 790 O O . VAL A 1 102 ? -11.907 -3.493 8.487 1.00 96.25 102 VAL A O 1
ATOM 793 N N . ILE A 1 103 ? -10.199 -4.659 9.374 1.00 96.12 103 ILE A N 1
ATOM 794 C CA . ILE A 1 103 ? -9.219 -4.304 8.350 1.00 96.12 103 ILE A CA 1
ATOM 795 C C . ILE A 1 103 ? -8.585 -5.589 7.828 1.00 96.12 103 ILE A C 1
ATOM 797 O O . ILE A 1 103 ? -8.045 -6.376 8.602 1.00 96.12 103 ILE A O 1
ATOM 801 N N . ILE A 1 104 ? -8.649 -5.778 6.515 1.00 94.56 104 ILE A N 1
ATOM 802 C CA . ILE A 1 104 ? -8.065 -6.899 5.786 1.00 94.56 104 ILE A CA 1
ATOM 803 C C . ILE A 1 104 ? -6.930 -6.353 4.922 1.00 94.56 104 ILE A C 1
ATOM 805 O O . ILE A 1 104 ? -7.106 -5.374 4.195 1.00 94.56 104 ILE A O 1
ATOM 809 N N . VAL A 1 105 ? -5.764 -6.991 4.990 1.00 92.44 105 VAL A N 1
ATOM 810 C CA . VAL A 1 105 ? -4.618 -6.667 4.135 1.00 92.44 105 VAL A CA 1
ATOM 811 C C . VAL A 1 105 ? -4.511 -7.721 3.039 1.00 92.44 105 VAL A C 1
ATOM 813 O O . VAL A 1 105 ? -4.411 -8.912 3.320 1.00 92.44 105 VAL A O 1
ATOM 816 N N . LEU A 1 106 ? -4.530 -7.267 1.789 1.00 89.88 106 LEU A N 1
ATOM 817 C CA . LEU A 1 106 ? -4.271 -8.057 0.594 1.00 89.88 106 LEU A CA 1
ATOM 818 C C . LEU A 1 106 ? -2.837 -7.762 0.144 1.00 89.88 106 LEU A C 1
ATOM 820 O O . LEU A 1 106 ? -2.577 -6.751 -0.512 1.00 89.88 106 LEU A O 1
ATOM 824 N N . ALA A 1 107 ? -1.903 -8.622 0.544 1.00 86.81 107 ALA A N 1
ATOM 825 C CA . ALA A 1 107 ? -0.487 -8.467 0.239 1.00 86.81 107 ALA A CA 1
ATOM 826 C C . ALA A 1 107 ? -0.058 -9.426 -0.875 1.00 86.81 107 ALA A C 1
ATOM 828 O O . ALA A 1 107 ? -0.187 -10.642 -0.746 1.00 86.81 1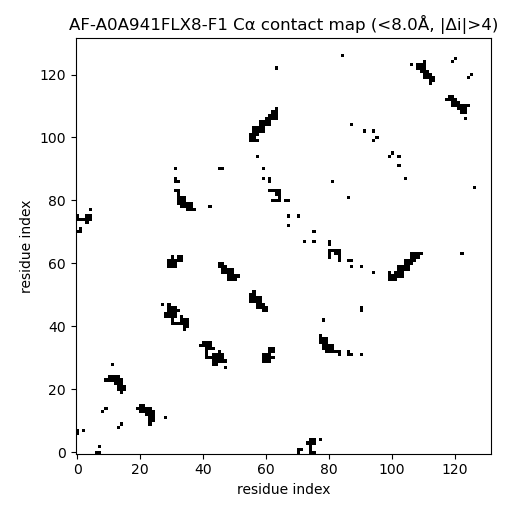07 ALA A O 1
ATOM 829 N N . HIS A 1 108 ? 0.465 -8.868 -1.967 1.00 84.69 108 HIS A N 1
ATOM 830 C CA . HIS A 1 108 ? 1.162 -9.631 -2.997 1.00 84.69 108 HIS A CA 1
ATOM 831 C C . HIS A 1 108 ? 2.648 -9.694 -2.644 1.00 84.69 108 HIS A C 1
ATOM 833 O O . HIS A 1 108 ? 3.458 -8.908 -3.136 1.00 84.69 108 HIS A O 1
ATOM 839 N N . ASP A 1 109 ? 2.974 -10.592 -1.726 1.00 75.88 109 ASP A N 1
ATOM 840 C CA . ASP A 1 109 ? 4.309 -10.765 -1.172 1.00 75.88 109 ASP A CA 1
ATOM 841 C C . ASP A 1 109 ? 4.561 -12.255 -0.898 1.00 75.88 109 ASP A C 1
ATOM 843 O O . ASP A 1 109 ? 3.625 -13.057 -0.862 1.00 75.88 109 ASP A O 1
ATOM 847 N N . SER A 1 110 ? 5.825 -12.654 -0.796 1.00 68.94 110 SER A N 1
ATOM 848 C CA . SER A 1 110 ? 6.200 -14.061 -0.691 1.00 68.94 110 SER A CA 1
ATOM 849 C C . SER A 1 110 ? 6.448 -14.482 0.760 1.00 68.94 110 SER A C 1
ATOM 851 O O . SER A 1 110 ? 6.976 -13.734 1.582 1.00 68.94 110 SER A O 1
ATOM 853 N N . ALA A 1 111 ? 6.076 -15.722 1.072 1.00 70.38 111 ALA A N 1
ATOM 854 C CA . ALA A 1 111 ? 6.507 -16.429 2.271 1.00 70.38 111 ALA A CA 1
ATOM 855 C C . ALA A 1 111 ? 7.192 -17.726 1.839 1.00 70.38 111 ALA A C 1
ATOM 857 O O . ALA A 1 111 ? 6.769 -18.373 0.879 1.00 70.38 111 ALA A O 1
ATOM 858 N N . LYS A 1 112 ? 8.250 -18.113 2.546 1.00 74.19 112 LYS A N 1
ATOM 859 C CA . LYS A 1 112 ? 8.955 -19.380 2.339 1.00 74.19 112 LYS A CA 1
ATOM 860 C C . LYS A 1 112 ? 8.863 -20.198 3.612 1.00 74.19 112 LYS A C 1
ATOM 862 O O . LYS A 1 112 ? 9.129 -19.673 4.684 1.00 74.19 112 LYS A O 1
ATOM 867 N N . SER A 1 113 ? 8.535 -21.474 3.502 1.00 77.00 113 SER A N 1
ATOM 868 C CA . SER A 1 113 ? 8.629 -22.433 4.603 1.00 77.00 113 SER A CA 1
ATOM 869 C C . SER A 1 113 ? 9.539 -23.587 4.206 1.00 77.00 113 SER A C 1
ATOM 871 O O . SER A 1 113 ? 9.882 -23.761 3.031 1.00 77.00 113 SER A O 1
ATOM 873 N N . ASP A 1 114 ? 9.962 -24.366 5.198 1.00 79.88 114 ASP A N 1
ATOM 874 C CA . ASP A 1 114 ? 10.613 -25.638 4.921 1.00 79.88 114 ASP A CA 1
ATOM 875 C C . ASP A 1 114 ? 9.627 -26.651 4.304 1.00 79.88 114 ASP A C 1
ATOM 877 O O . ASP A 1 114 ? 8.416 -26.432 4.223 1.00 79.88 114 ASP A O 1
ATOM 881 N N . LYS A 1 115 ? 10.146 -27.798 3.849 1.00 76.88 115 LYS A N 1
ATOM 882 C CA . LYS A 1 115 ? 9.324 -28.849 3.221 1.00 76.88 115 LYS A CA 1
ATOM 883 C C . LYS A 1 115 ? 8.260 -29.437 4.156 1.00 76.88 115 LYS A C 1
ATOM 885 O O . LYS A 1 115 ? 7.328 -30.064 3.664 1.00 76.88 115 LYS A O 1
ATOM 890 N N . ALA A 1 116 ? 8.407 -29.268 5.469 1.00 79.00 116 ALA A N 1
ATOM 891 C CA . ALA A 1 116 ? 7.434 -29.702 6.464 1.00 79.00 116 ALA A CA 1
ATOM 892 C C . ALA A 1 116 ? 6.381 -28.618 6.768 1.00 79.00 116 ALA A C 1
ATOM 894 O O . ALA A 1 116 ? 5.489 -28.850 7.581 1.00 79.00 116 ALA A O 1
ATOM 895 N N . GLY A 1 117 ? 6.460 -27.449 6.120 1.00 71.06 117 GLY A N 1
ATOM 896 C CA . GLY A 1 117 ? 5.570 -26.316 6.368 1.00 71.06 117 GLY A CA 1
ATOM 897 C C . GLY A 1 117 ? 5.874 -25.572 7.671 1.00 71.06 117 GLY A C 1
ATOM 898 O O . GLY A 1 117 ? 5.068 -24.745 8.092 1.00 71.06 117 GLY A O 1
ATOM 899 N N . ALA A 1 118 ? 7.016 -25.848 8.303 1.00 71.56 118 ALA A N 1
ATOM 900 C CA . ALA A 1 118 ? 7.486 -25.168 9.500 1.00 71.56 118 ALA A CA 1
ATOM 901 C C . ALA A 1 118 ? 8.504 -24.066 9.145 1.00 71.56 118 ALA A C 1
ATOM 903 O O . ALA A 1 118 ? 8.932 -23.919 7.996 1.00 71.56 118 ALA A O 1
ATOM 904 N N . ASN A 1 119 ? 8.874 -23.266 10.151 1.00 76.75 119 ASN A N 1
ATOM 905 C CA . ASN A 1 119 ? 9.926 -22.246 10.058 1.00 76.75 119 ASN A CA 1
ATOM 906 C C . ASN A 1 119 ? 9.717 -21.240 8.917 1.00 76.75 119 ASN A C 1
ATOM 908 O O . ASN A 1 119 ? 10.621 -20.978 8.122 1.00 76.75 119 ASN A O 1
ATOM 912 N N . SER A 1 120 ? 8.509 -20.686 8.828 1.00 74.56 120 SER A N 1
ATOM 913 C CA . SER A 1 120 ? 8.196 -19.681 7.821 1.00 74.56 120 SER A CA 1
ATOM 914 C C . SER A 1 120 ? 9.131 -18.470 7.944 1.00 74.56 120 SER A C 1
ATOM 916 O O . SER A 1 120 ? 9.382 -17.962 9.034 1.00 74.56 120 SER A O 1
ATOM 918 N N . THR A 1 121 ? 9.634 -18.001 6.809 1.00 70.88 121 THR A N 1
ATOM 919 C CA . THR A 1 121 ? 10.504 -16.832 6.642 1.00 70.88 121 THR A CA 1
ATOM 920 C C . THR 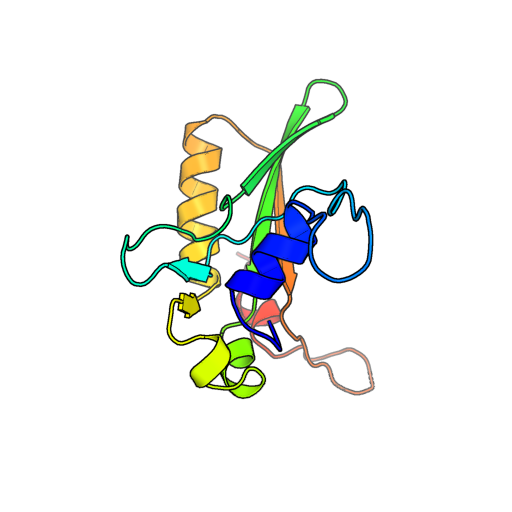A 1 121 ? 10.008 -15.990 5.464 1.00 70.88 121 THR A C 1
ATOM 922 O O . THR A 1 121 ? 9.162 -16.435 4.683 1.00 70.88 121 THR A O 1
ATOM 925 N N . GLY A 1 122 ? 10.530 -14.773 5.317 1.00 71.06 122 GLY A N 1
ATOM 926 C CA . GLY A 1 122 ? 10.131 -13.841 4.260 1.00 71.06 122 GLY A CA 1
ATOM 927 C C . GLY A 1 122 ? 9.269 -12.691 4.775 1.00 71.06 122 GLY A C 1
ATOM 928 O O . GLY A 1 122 ? 8.827 -12.691 5.927 1.00 71.06 122 GLY A O 1
ATOM 929 N N . ALA A 1 123 ? 9.048 -11.705 3.910 1.00 69.44 123 ALA A N 1
ATOM 930 C CA . ALA A 1 123 ? 8.495 -10.410 4.289 1.00 69.44 123 ALA A CA 1
ATOM 931 C C . ALA A 1 123 ? 7.064 -10.517 4.856 1.00 69.44 123 ALA A C 1
ATOM 933 O O . ALA A 1 123 ? 6.777 -9.915 5.893 1.00 69.44 123 ALA A O 1
ATOM 934 N N . LEU A 1 124 ? 6.214 -11.403 4.319 1.00 71.19 124 LEU A N 1
ATOM 935 C CA . LEU A 1 124 ? 4.889 -11.681 4.895 1.00 71.19 124 LEU A CA 1
ATOM 936 C C . LEU A 1 124 ? 4.937 -12.170 6.352 1.00 71.19 124 LEU A C 1
ATOM 938 O O . LEU A 1 124 ? 4.058 -11.837 7.147 1.00 71.19 124 LEU A O 1
ATOM 942 N N . VAL A 1 125 ? 5.943 -12.971 6.715 1.00 71.69 125 VAL A N 1
ATOM 943 C CA . VAL A 1 125 ? 6.084 -13.506 8.080 1.00 71.69 125 VAL A CA 1
ATOM 944 C C . VAL A 1 125 ? 6.550 -12.416 9.040 1.00 71.69 125 VAL A C 1
ATOM 946 O O . VAL A 1 125 ? 6.112 -12.374 10.187 1.00 71.69 125 VAL A O 1
ATOM 949 N N . GLU A 1 126 ? 7.401 -11.504 8.574 1.00 73.31 126 GLU A N 1
ATOM 950 C CA . GLU A 1 126 ? 7.856 -10.355 9.360 1.00 73.31 126 GLU A CA 1
ATOM 951 C C . GLU A 1 126 ? 6.748 -9.319 9.591 1.00 73.31 126 GLU A C 1
ATOM 953 O O . GLU A 1 126 ? 6.733 -8.657 10.630 1.00 73.31 126 GLU A O 1
ATOM 958 N N . MET A 1 127 ? 5.803 -9.209 8.652 1.00 72.56 127 MET A N 1
ATOM 959 C CA . MET A 1 127 ? 4.612 -8.361 8.765 1.00 72.56 127 MET A CA 1
ATOM 960 C C . MET A 1 127 ? 3.573 -8.893 9.746 1.00 72.56 127 MET A C 1
ATOM 962 O O . MET A 1 127 ? 2.776 -8.115 10.280 1.00 72.56 127 MET A O 1
ATOM 966 N N . ALA A 1 128 ? 3.542 -10.209 9.963 1.00 70.25 128 ALA A N 1
ATOM 967 C CA . ALA A 1 128 ? 2.600 -10.810 10.885 1.00 70.25 128 ALA A CA 1
ATOM 968 C C . ALA A 1 128 ? 2.863 -10.296 12.313 1.00 70.25 128 ALA A C 1
ATOM 970 O O . ALA A 1 128 ? 4.019 -10.162 12.731 1.00 70.25 128 ALA A O 1
ATOM 971 N N . PRO A 1 129 ? 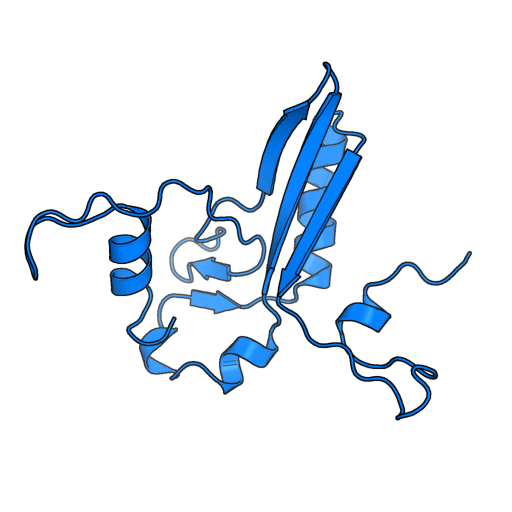1.809 -10.002 13.095 1.00 61.22 129 PRO A N 1
ATOM 972 C CA . PRO A 1 129 ? 1.985 -9.584 14.475 1.00 61.22 129 PRO A CA 1
ATOM 973 C C . PRO A 1 129 ? 2.756 -10.665 15.236 1.00 61.22 129 PRO A C 1
ATOM 975 O O . PRO A 1 129 ? 2.295 -11.798 15.367 1.00 61.22 129 PRO A O 1
ATOM 978 N N . LYS A 1 130 ? 3.939 -10.313 15.749 1.00 57.56 130 LYS A N 1
ATOM 979 C CA . LYS A 1 130 ? 4.656 -11.171 16.693 1.00 57.56 130 LYS A CA 1
ATOM 980 C C . LYS A 1 130 ? 3.798 -11.267 17.950 1.00 57.56 130 LYS A C 1
ATOM 982 O O . LYS A 1 130 ? 3.434 -10.226 18.501 1.00 57.56 130 LYS A O 1
ATOM 987 N N . ASN A 1 131 ? 3.451 -12.494 18.345 1.00 42.44 131 ASN A N 1
ATOM 988 C CA . ASN A 1 131 ? 2.677 -12.779 19.554 1.00 42.44 131 ASN A CA 1
ATOM 989 C C . ASN A 1 131 ? 3.187 -11.894 20.706 1.00 42.44 131 ASN A C 1
ATOM 991 O O . ASN A 1 131 ? 4.382 -11.913 21.006 1.00 42.44 131 ASN A O 1
ATOM 995 N N . ARG A 1 132 ? 2.293 -11.077 21.273 1.00 37.62 132 ARG A N 1
ATOM 996 C CA . ARG A 1 132 ? 2.533 -10.326 22.510 1.00 37.62 132 ARG A CA 1
ATOM 997 C C . ARG A 1 132 ? 2.103 -11.159 23.700 1.00 37.62 132 ARG A C 1
ATOM 999 O O . ARG A 1 132 ? 1.052 -11.825 23.570 1.00 37.62 132 ARG A O 1
#

Mean predicted aligned error: 7.56 Å

Sequence (132 aa):
MDEGVNEMKRLIHGDSIKTGYFQGANTAYSSANIIDRKSGIPLLPPYVIKQMDGIDIGFIGVVTKETTMYVSPENRKEVEITDEVSAINRTVKLLKEKGIKVIIVLAHDSAKSDKAGANSTGALVEMAPKNR

Secondary structure (DSSP, 8-state):
-TTHHHHHHHHHH-BSSSSS-B---SS----SSEEETTT-SBSS-SEEEEEETTEEEEEEEEE-TTHHHHS-TGGGTTEEE--HHHHHHHHHHHHHHTT--EEEEEEE---B--TTS-S-BSHHHHHSPP--

InterPro domains:
  IPR006179 5'-Nucleotidase/apyrase [PTHR11575] (2-118)
  IPR029052 Metallo-dependent phosphatase-like [G3DSA:3.60.21.10] (1-132)
  IPR029052 Metallo-dependent phosphatase-like [SSF56300] (4-118)

Organism: NCBI:txid450367

Solvent-accessible surface area (backbone atoms only — not comparable to full-atom values): 7694 Å² total; per-residue (Å²): 102,87,77,12,62,67,49,50,49,36,54,47,64,23,48,63,83,90,86,48,87,41,82,37,51,99,64,92,72,46,20,36,21,40,24,27,65,89,78,72,42,56,70,38,48,43,53,51,79,48,75,55,98,90,41,57,34,37,39,32,22,33,52,41,54,67,52,66,79,78,38,57,70,79,38,40,70,63,47,43,69,37,63,38,69,63,27,49,54,56,49,51,50,58,41,45,77,70,68,42,80,46,75,46,77,50,67,57,58,58,70,46,55,47,100,86,70,45,80,67,39,52,66,54,54,71,68,44,83,74,88,127

Foldseek 3Di:
DAQADVVVVCQAQPDDPDPHGDRHDPDADAAQFKAFPVPRHHPGHQWDWDDDPNAIEIEGEHEDQCVCVVHPCVRCVGIHGHDRLVSVVVVVVVCVVVVHDHYHYDYNFDWDDPPVRPDIDGDVVVSPDDDD